Protein AF-A0A530JUU0-F1 (afdb_monomer_lite)

Foldseek 3Di:
DDDDDDDDDFPAQPVVVDPDDDDAFAADDPCLAVQCCPDPRNNDHDRGDDDDDDDDDDDDPCCCVVPVPVVVCSVPDDDDRSVSNND

pLDDT: mean 94.74, std 2.66, range [82.25, 98.56]

Secondary structure (DSSP, 8-state):
---------SS-HHHHHS------PPPP-GG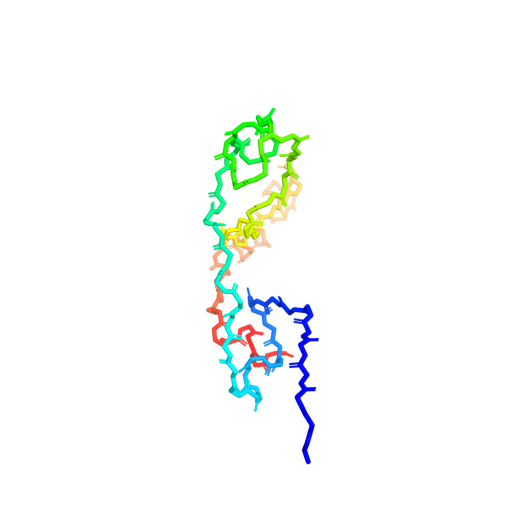GGT-TTSSS-TT-S--S-PPP--------TTHHHH-HHHHHHHHH----HHHHTT-

Radius of gyration: 19.04 Å; chains: 1; bounding box: 40×37×48 Å

Structure (mmCIF, N/CA/C/O backbone):
data_AF-A0A530JUU0-F1
#
_entry.id   AF-A0A530JUU0-F1
#
loop_
_atom_site.group_PDB
_atom_site.id
_atom_site.type_symbol
_atom_site.label_atom_id
_atom_site.label_alt_id
_atom_site.label_comp_id
_atom_site.label_asym_id
_atom_site.label_entity_id
_atom_site.label_seq_id
_atom_site.pdbx_PDB_ins_code
_atom_site.Cartn_x
_atom_site.Cartn_y
_atom_site.Cartn_z
_atom_site.occupancy
_atom_site.B_iso_or_equiv
_atom_site.auth_seq_id
_atom_site.auth_comp_id
_atom_site.auth_asym_id
_atom_site.auth_atom_id
_atom_site.pdbx_PDB_model_num
ATOM 1 N N . LYS A 1 1 ? -20.230 -23.220 11.992 1.00 82.25 1 LYS A N 1
ATOM 2 C CA . LYS A 1 1 ? -19.590 -21.925 11.642 1.00 82.25 1 LYS A CA 1
ATOM 3 C C . LYS A 1 1 ? -19.441 -21.123 12.928 1.00 82.25 1 LYS A C 1
ATOM 5 O O . LYS A 1 1 ? -20.317 -21.256 13.772 1.00 82.25 1 LYS A O 1
ATOM 10 N N . ALA A 1 2 ? -18.364 -20.357 13.078 1.00 93.12 2 ALA A N 1
ATOM 11 C CA . ALA A 1 2 ? -18.121 -19.471 14.217 1.00 93.12 2 ALA A CA 1
ATOM 12 C C . ALA A 1 2 ? -17.768 -18.070 13.690 1.00 93.12 2 ALA A C 1
ATOM 14 O O . ALA A 1 2 ? -17.277 -17.987 12.558 1.00 93.12 2 ALA A O 1
ATOM 15 N N . PRO A 1 3 ? -18.033 -16.994 14.450 1.00 95.19 3 PRO A N 1
ATOM 16 C CA . PRO A 1 3 ? -17.598 -15.659 14.063 1.00 95.19 3 PRO A CA 1
ATOM 17 C C . PRO A 1 3 ? -16.069 -15.597 14.046 1.00 95.19 3 PRO A C 1
ATOM 19 O O . PRO A 1 3 ? -15.410 -16.124 14.942 1.00 95.19 3 PRO A O 1
ATOM 22 N N . ILE A 1 4 ? -15.514 -14.960 13.016 1.00 94.88 4 ILE A N 1
ATOM 23 C CA . ILE A 1 4 ? -14.078 -14.708 12.890 1.00 94.88 4 ILE A CA 1
ATOM 24 C C . ILE A 1 4 ? -13.857 -13.265 12.449 1.00 94.88 4 ILE A C 1
ATOM 26 O O . ILE A 1 4 ? -14.660 -12.709 11.704 1.00 94.88 4 ILE A O 1
ATOM 30 N N . MET A 1 5 ? -12.742 -12.695 12.885 1.00 95.50 5 MET A N 1
ATOM 31 C CA . MET A 1 5 ? -12.216 -11.420 12.415 1.00 95.50 5 MET A CA 1
ATOM 32 C C . MET A 1 5 ? -10.750 -11.650 12.060 1.00 95.50 5 MET A C 1
ATOM 34 O O . MET A 1 5 ? -10.018 -12.262 12.838 1.00 95.50 5 MET A O 1
ATOM 38 N N . LEU A 1 6 ? -10.341 -11.219 10.869 1.00 94.75 6 LEU A N 1
ATOM 39 C CA . LEU A 1 6 ? -9.011 -11.477 10.326 1.00 94.75 6 LEU A CA 1
ATOM 40 C C . LEU A 1 6 ? -8.421 -10.199 9.745 1.00 94.75 6 LEU A C 1
ATOM 42 O O . LEU A 1 6 ? -9.132 -9.379 9.172 1.00 94.75 6 LEU A O 1
ATOM 46 N N . TRP A 1 7 ? -7.100 -10.080 9.841 1.00 94.88 7 TRP A N 1
ATOM 47 C CA . TRP A 1 7 ? -6.355 -9.101 9.066 1.00 94.88 7 TRP A CA 1
ATOM 48 C C . TRP A 1 7 ? -6.247 -9.576 7.614 1.00 94.88 7 TRP A C 1
ATOM 50 O O . TRP A 1 7 ? -5.646 -10.617 7.348 1.00 94.88 7 TRP A O 1
ATOM 60 N N . ILE A 1 8 ? -6.839 -8.830 6.685 1.00 94.44 8 ILE A N 1
ATOM 61 C CA . ILE A 1 8 ? -6.857 -9.121 5.244 1.00 94.44 8 ILE A CA 1
ATOM 62 C C . ILE A 1 8 ? -6.610 -7.811 4.480 1.00 94.44 8 ILE A C 1
ATOM 64 O O . ILE A 1 8 ? -6.70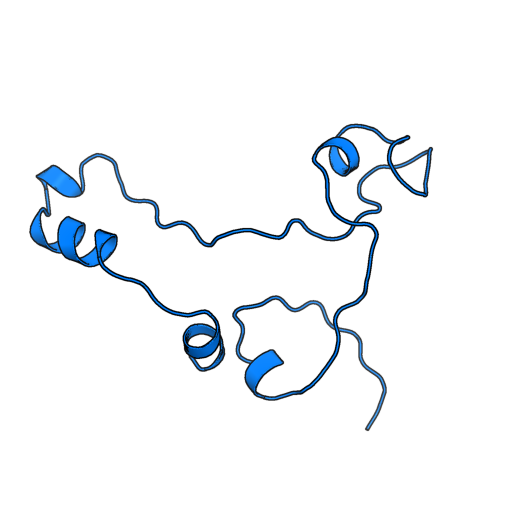8 -6.725 5.045 1.00 94.44 8 ILE A O 1
ATOM 68 N N . TYR A 1 9 ? -6.252 -7.913 3.203 1.00 93.56 9 TYR A N 1
ATOM 69 C CA . TYR A 1 9 ? -6.122 -6.799 2.268 1.00 93.56 9 TYR A CA 1
ATOM 70 C C . TYR A 1 9 ? -6.761 -7.168 0.922 1.00 93.56 9 TYR A C 1
ATOM 72 O O . TYR A 1 9 ? -7.071 -8.333 0.681 1.00 93.56 9 TYR A O 1
ATOM 80 N N . SER A 1 10 ? -6.974 -6.180 0.057 1.00 93.25 10 SER A N 1
ATOM 81 C CA . SER A 1 10 ? -7.356 -6.383 -1.343 1.00 93.25 10 SER A CA 1
ATOM 82 C C . SER A 1 10 ? -6.341 -5.648 -2.225 1.00 93.25 10 SER A C 1
ATOM 84 O O . SER A 1 10 ? -6.026 -4.497 -1.910 1.00 93.25 10 SER A O 1
ATOM 86 N N . PRO A 1 11 ? -5.798 -6.278 -3.284 1.00 95.00 11 PRO A N 1
ATOM 87 C CA . PRO A 1 11 ? -6.168 -7.593 -3.812 1.00 95.00 11 PRO A CA 1
ATOM 88 C C . PRO A 1 11 ? -5.588 -8.789 -3.027 1.00 95.00 11 PRO A C 1
ATOM 90 O O . PRO A 1 11 ? -4.423 -8.769 -2.637 1.00 95.00 11 PRO A O 1
ATOM 93 N N . HIS A 1 12 ? -6.390 -9.839 -2.813 1.00 95.00 12 HIS A N 1
ATOM 94 C CA . HIS A 1 12 ? -6.035 -11.104 -2.154 1.00 95.00 12 HIS A CA 1
ATOM 95 C C . HIS A 1 12 ? -7.054 -12.221 -2.491 1.00 95.00 12 HIS A C 1
ATOM 97 O O . HIS A 1 12 ? -8.233 -11.952 -2.716 1.00 95.00 12 HIS A O 1
ATOM 103 N N . TRP A 1 13 ? -6.648 -13.497 -2.432 1.00 95.25 13 TRP A N 1
ATOM 104 C CA . TRP A 1 13 ? -7.520 -14.642 -2.770 1.00 95.25 13 TRP A CA 1
ATOM 105 C C . TRP A 1 13 ? -8.739 -14.814 -1.846 1.00 95.25 13 TRP A C 1
ATOM 107 O O . TRP A 1 13 ? -9.791 -15.318 -2.248 1.00 95.25 13 TRP A O 1
ATOM 117 N N . ALA A 1 14 ? -8.607 -14.441 -0.570 1.00 94.94 14 ALA A N 1
ATOM 118 C CA . ALA A 1 14 ? -9.649 -14.691 0.428 1.00 94.94 14 ALA A CA 1
ATOM 119 C C . ALA A 1 14 ? -10.958 -13.917 0.149 1.00 94.94 14 ALA A C 1
ATOM 121 O O . ALA A 1 14 ? -12.003 -14.573 0.145 1.00 94.94 14 ALA A O 1
ATOM 122 N N . PRO A 1 15 ? -10.936 -12.601 -0.157 1.00 92.25 15 PRO A N 1
ATOM 123 C CA . PRO A 1 15 ? -12.111 -11.862 -0.634 1.00 92.25 15 PRO A CA 1
ATOM 124 C C . PRO A 1 15 ? -12.789 -12.444 -1.886 1.00 92.25 15 PRO A C 1
ATOM 126 O O . PRO A 1 15 ? -14.010 -12.369 -2.002 1.00 92.25 15 PRO A O 1
ATOM 129 N N . ALA A 1 16 ? -12.038 -13.072 -2.802 1.00 93.06 16 ALA A N 1
ATOM 130 C CA . ALA A 1 16 ? -12.621 -13.718 -3.984 1.00 93.06 16 ALA A CA 1
ATOM 131 C C . ALA A 1 16 ? -13.427 -14.979 -3.632 1.00 93.06 16 ALA A C 1
ATOM 133 O O . ALA A 1 16 ? -14.429 -15.296 -4.275 1.00 93.06 16 ALA A O 1
ATOM 134 N N . LYS A 1 17 ? -12.986 -15.717 -2.606 1.00 94.56 17 LYS A N 1
ATOM 135 C CA . LYS A 1 17 ? -13.604 -16.981 -2.187 1.00 94.56 17 LYS A CA 1
ATOM 136 C C . LYS A 1 17 ? -14.721 -16.793 -1.164 1.00 94.56 17 LYS A C 1
ATOM 138 O O . LYS A 1 17 ? -15.705 -17.536 -1.183 1.00 94.56 17 LYS A O 1
ATOM 143 N N . TYR A 1 18 ? -14.554 -15.851 -0.243 1.00 92.69 18 TYR A N 1
ATOM 144 C CA . TYR A 1 18 ? -15.446 -15.658 0.891 1.00 92.69 18 TYR A CA 1
ATOM 145 C C . TYR A 1 18 ? -16.003 -14.239 0.887 1.00 92.69 18 TYR A C 1
ATOM 147 O O . TYR A 1 18 ? -15.259 -13.270 0.997 1.00 92.69 18 TYR A O 1
ATOM 155 N N . LYS A 1 19 ? -17.332 -14.129 0.819 1.00 91.50 19 LYS A N 1
ATOM 156 C CA . LYS A 1 19 ? -18.026 -12.851 0.998 1.00 91.50 19 LYS A CA 1
ATOM 157 C C . LYS A 1 19 ? -17.961 -12.441 2.469 1.00 91.50 19 LYS A C 1
ATOM 159 O O . LYS A 1 19 ? -18.318 -13.237 3.339 1.00 91.50 19 LYS A O 1
ATOM 164 N N . GLY A 1 20 ? -17.527 -11.213 2.718 1.00 92.81 20 GLY A N 1
ATOM 165 C CA . GLY A 1 20 ? -17.431 -10.600 4.037 1.00 92.81 20 GLY A CA 1
ATOM 166 C C . GLY A 1 20 ? -17.518 -9.082 3.924 1.00 92.81 20 GLY A C 1
ATOM 167 O O . GLY A 1 20 ? -17.814 -8.558 2.851 1.00 92.81 20 GLY A O 1
ATOM 168 N N . GLU A 1 21 ? -17.250 -8.401 5.029 1.00 95.06 21 GLU A N 1
ATOM 169 C CA . GLU A 1 21 ? -17.318 -6.945 5.145 1.00 95.06 21 GLU A CA 1
ATOM 170 C C . GLU A 1 21 ? -16.045 -6.432 5.826 1.00 95.06 21 GLU A C 1
ATOM 172 O O . GLU A 1 21 ? -15.392 -7.168 6.576 1.00 95.06 21 GLU A O 1
ATOM 177 N N . TRP A 1 22 ? -15.679 -5.184 5.539 1.00 94.38 22 TRP A N 1
ATOM 178 C CA . TRP A 1 22 ? -14.547 -4.518 6.176 1.00 94.38 22 TRP A CA 1
ATOM 179 C C . TRP A 1 22 ? -14.981 -3.882 7.496 1.00 94.38 22 TRP A C 1
ATOM 181 O O . TRP A 1 22 ? -16.135 -3.503 7.674 1.00 94.38 22 TRP A O 1
ATOM 191 N N . VAL A 1 23 ? -14.048 -3.780 8.442 1.00 95.81 23 VAL A N 1
ATOM 192 C CA . VAL A 1 23 ? -14.288 -3.012 9.665 1.00 95.81 23 VAL A CA 1
ATOM 193 C C . VAL A 1 23 ? -14.122 -1.531 9.336 1.00 95.81 23 VAL A C 1
ATOM 195 O O . VAL A 1 23 ? -13.034 -1.105 8.951 1.00 95.81 23 VAL A O 1
ATOM 198 N N . GLU A 1 24 ? -15.190 -0.760 9.517 1.00 94.38 24 GLU A N 1
ATOM 199 C CA . GLU A 1 24 ? -15.226 0.682 9.262 1.00 94.38 24 GLU A CA 1
ATOM 200 C C . GLU A 1 24 ? -14.610 1.461 10.437 1.00 94.38 24 GLU A C 1
ATOM 202 O O . GLU A 1 24 ? -15.283 1.819 11.406 1.00 94.38 24 GLU A O 1
ATOM 207 N N . PHE A 1 25 ? -13.298 1.687 10.374 1.00 95.00 25 PHE A N 1
ATOM 208 C CA . PHE A 1 25 ? -12.575 2.595 11.274 1.00 95.00 25 PHE A CA 1
ATOM 209 C C . PHE A 1 25 ? -12.674 4.054 10.786 1.00 95.00 25 PHE A C 1
ATOM 211 O O . PHE A 1 25 ? -13.029 4.278 9.629 1.00 95.00 25 PHE A O 1
ATOM 218 N N . PRO A 1 26 ? -12.310 5.060 11.610 1.00 95.38 26 PRO A N 1
ATOM 219 C CA . PRO A 1 26 ? -12.149 6.433 11.128 1.00 95.38 26 PRO A CA 1
ATOM 220 C C . PRO A 1 26 ? -11.225 6.492 9.906 1.00 95.38 26 PRO A C 1
ATOM 222 O O . PRO A 1 26 ? -10.192 5.824 9.888 1.00 95.38 26 PRO A O 1
ATOM 225 N N . GLU A 1 27 ? -11.583 7.265 8.882 1.00 94.44 27 GLU A N 1
ATOM 226 C CA . GLU A 1 27 ? -10.813 7.313 7.636 1.00 94.44 27 GLU A CA 1
ATOM 227 C C . GLU A 1 27 ? -9.381 7.813 7.874 1.00 94.44 27 GLU A C 1
ATOM 229 O O . GLU A 1 27 ? -9.135 8.698 8.691 1.00 94.44 27 GLU A O 1
ATOM 234 N N . TYR A 1 28 ? -8.417 7.226 7.167 1.00 95.00 28 TYR A N 1
ATOM 235 C CA . TYR A 1 28 ? -7.022 7.629 7.282 1.00 95.00 28 TYR A CA 1
ATOM 236 C C . TYR A 1 28 ? -6.794 9.059 6.771 1.00 95.00 28 TYR A C 1
ATOM 238 O O . TYR A 1 28 ? -7.153 9.389 5.641 1.00 95.00 28 TYR A O 1
ATOM 246 N N . THR A 1 29 ? -6.041 9.847 7.541 1.00 94.94 29 THR A N 1
ATOM 247 C CA . THR A 1 29 ? -5.318 11.028 7.050 1.00 94.94 29 THR A CA 1
ATOM 248 C C . THR A 1 29 ? -3.877 11.042 7.592 1.00 94.94 29 THR A C 1
ATOM 250 O O . THR A 1 29 ? -3.579 10.341 8.568 1.00 94.94 29 THR A O 1
ATOM 253 N N . PRO A 1 30 ? -2.942 11.819 7.005 1.00 95.94 30 PRO A N 1
ATOM 254 C CA . PRO A 1 30 ? -1.569 11.924 7.515 1.00 95.94 30 PRO A CA 1
ATOM 255 C C . PRO A 1 30 ? -1.473 12.377 8.985 1.00 95.94 30 PRO A C 1
ATOM 257 O O . PRO A 1 30 ? -0.552 11.983 9.710 1.00 95.94 30 PRO A O 1
ATOM 260 N N . GLU A 1 31 ? -2.430 13.181 9.447 1.00 96.62 31 GLU A N 1
ATOM 261 C CA . GLU A 1 31 ? -2.506 13.703 10.812 1.00 96.62 31 GLU A CA 1
ATOM 262 C C . GLU A 1 31 ? -2.745 12.592 11.836 1.00 96.62 31 GLU A C 1
ATOM 264 O O . GLU A 1 31 ? -2.133 12.634 12.898 1.00 96.62 31 GLU A O 1
ATOM 269 N N . CYS A 1 32 ? -3.483 11.528 11.495 1.00 96.56 32 CYS A N 1
ATOM 270 C CA . CYS A 1 32 ? -3.674 10.362 12.372 1.00 96.56 32 CYS A CA 1
ATOM 271 C C . CYS A 1 32 ? -2.346 9.769 12.887 1.00 96.56 32 CYS A C 1
ATOM 273 O O . CYS A 1 32 ? -2.277 9.156 13.955 1.00 96.56 32 CYS A O 1
ATOM 275 N N . TYR A 1 33 ? -1.263 9.914 12.113 1.00 96.12 33 TYR A N 1
ATOM 276 C CA . TYR A 1 33 ? 0.051 9.353 12.442 1.00 96.12 33 TYR A CA 1
ATOM 277 C C . TYR A 1 33 ? 0.981 10.400 13.076 1.00 96.12 33 TYR A C 1
ATOM 279 O O . TYR A 1 33 ? 2.053 10.063 13.587 1.00 96.12 33 TYR A O 1
ATOM 287 N N . THR A 1 34 ? 0.602 11.680 13.068 1.00 97.00 34 THR A N 1
ATOM 288 C CA . THR A 1 34 ? 1.478 12.78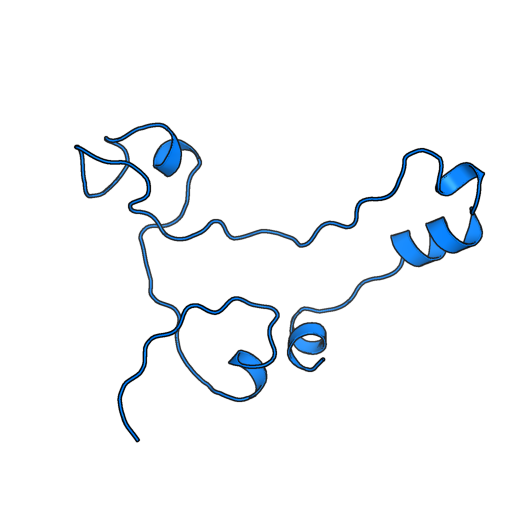9 13.471 1.00 97.00 34 THR A CA 1
ATOM 289 C C . THR A 1 34 ? 0.909 13.656 14.597 1.00 97.00 34 THR A C 1
ATOM 291 O O . THR A 1 34 ? 1.708 14.143 15.401 1.00 97.00 34 THR A O 1
ATOM 294 N N . ASP A 1 35 ? -0.410 13.711 14.774 1.00 96.62 35 ASP A N 1
ATOM 295 C CA . ASP A 1 35 ? -1.130 14.479 15.794 1.00 96.62 35 ASP A CA 1
ATOM 296 C C . ASP A 1 35 ? -1.994 13.561 16.692 1.00 96.62 35 ASP A C 1
ATOM 298 O O . ASP A 1 35 ? -2.987 13.010 16.222 1.00 96.62 35 ASP A O 1
ATOM 302 N N . PRO A 1 36 ? -1.660 13.397 17.990 1.00 94.44 36 PRO A N 1
ATOM 303 C CA . PRO A 1 36 ? -2.476 12.622 18.929 1.00 94.44 36 PRO A CA 1
ATOM 304 C C . PRO A 1 36 ? -3.897 13.164 19.135 1.00 94.44 36 PRO A C 1
ATOM 306 O O . PRO A 1 36 ? -4.750 12.449 19.632 1.00 94.44 36 PRO A O 1
ATOM 309 N N . LYS A 1 37 ? -4.169 14.431 18.798 1.00 95.62 37 LYS A N 1
ATOM 310 C CA . LYS A 1 37 ? -5.490 15.047 19.004 1.00 95.62 37 LYS A CA 1
ATOM 311 C C . LYS A 1 37 ? -6.422 14.914 17.807 1.00 95.62 37 LYS A C 1
ATOM 313 O O . LYS A 1 37 ? -7.558 15.372 17.883 1.00 95.62 37 LYS A O 1
ATOM 318 N N . TRP A 1 38 ? -5.937 14.343 16.708 1.00 94.56 38 TRP A N 1
ATOM 319 C CA . TRP A 1 38 ? -6.701 14.226 15.473 1.00 94.56 38 TRP A CA 1
ATOM 320 C C . TRP A 1 38 ? -7.892 13.268 15.615 1.00 94.56 38 TRP A C 1
ATOM 322 O O . TRP A 1 38 ? -8.966 13.533 15.076 1.00 94.56 38 TRP A O 1
ATOM 332 N N . GLY A 1 39 ? -7.696 12.159 16.327 1.00 91.31 39 GLY A N 1
ATOM 333 C CA . GLY A 1 39 ? -8.653 11.065 16.376 1.00 91.31 39 GLY A CA 1
ATOM 334 C C . GLY A 1 39 ? -9.597 11.086 17.577 1.00 91.31 39 GLY A C 1
ATOM 335 O O . GLY A 1 39 ? -9.724 12.055 18.325 1.00 91.31 39 GLY A O 1
ATOM 336 N N . THR A 1 40 ? -10.278 9.961 17.759 1.00 92.88 40 THR A N 1
ATOM 337 C CA . THR A 1 40 ? -11.161 9.682 18.899 1.00 92.88 40 THR A CA 1
ATOM 338 C C . THR A 1 40 ? -10.422 9.586 20.231 1.00 92.88 40 THR A C 1
ATOM 340 O O . THR A 1 40 ? -11.015 9.862 21.275 1.00 92.88 40 THR A O 1
ATOM 343 N N . ASN A 1 41 ? -9.149 9.189 20.212 1.00 94.56 41 ASN A N 1
ATOM 344 C CA . ASN A 1 41 ? -8.299 9.132 21.389 1.00 94.56 41 ASN A CA 1
ATOM 345 C C . ASN A 1 41 ? -7.350 10.341 21.400 1.00 94.56 41 ASN A C 1
ATOM 347 O O . ASN A 1 41 ? -6.318 10.279 20.743 1.00 94.56 41 ASN A O 1
ATOM 351 N N . PRO A 1 42 ? -7.636 11.401 22.180 1.00 93.50 42 PRO A N 1
ATOM 352 C CA . PRO A 1 42 ? -6.838 12.630 22.170 1.00 93.50 42 PRO A CA 1
ATOM 353 C C . PRO A 1 42 ? -5.435 12.473 22.781 1.00 93.50 42 PRO A C 1
ATOM 355 O O . PRO A 1 42 ? -4.622 13.400 22.712 1.00 93.50 42 PRO A O 1
ATOM 358 N N . ASP A 1 43 ? -5.162 11.323 23.405 1.00 96.31 43 ASP A N 1
ATOM 359 C CA . ASP A 1 43 ? -3.910 11.020 24.094 1.00 96.31 43 ASP A CA 1
ATOM 360 C C . ASP A 1 43 ? -2.995 10.094 23.269 1.00 96.31 43 ASP A C 1
ATOM 362 O O . ASP A 1 43 ? -1.869 9.805 23.686 1.00 96.31 43 ASP A O 1
ATOM 366 N N . ALA A 1 44 ? -3.442 9.613 22.100 1.00 94.88 44 ALA A N 1
ATOM 367 C CA . ALA A 1 44 ? -2.701 8.649 21.290 1.00 94.88 44 ALA A CA 1
ATOM 368 C C . ALA A 1 44 ? -2.867 8.868 19.779 1.00 94.88 44 ALA A C 1
ATOM 370 O O . ALA A 1 44 ? -3.771 9.535 19.310 1.00 94.88 44 ALA A O 1
ATOM 371 N N . LYS A 1 45 ? -1.957 8.272 19.006 1.00 96.31 45 LYS A N 1
ATOM 372 C CA . LYS A 1 45 ? -1.985 8.255 17.535 1.00 96.31 45 LYS A CA 1
ATOM 373 C C . LYS A 1 45 ? -2.458 6.891 17.031 1.00 96.31 45 LYS A C 1
ATOM 375 O O . LYS A 1 45 ? -2.474 5.929 17.802 1.00 96.31 45 LYS A O 1
ATOM 380 N N . TYR A 1 46 ? -2.681 6.781 15.720 1.00 95.75 46 TYR A N 1
ATOM 381 C CA . TYR A 1 46 ? -2.993 5.525 15.018 1.00 95.75 46 TYR A CA 1
ATOM 382 C C . TYR A 1 46 ? -4.377 4.939 15.327 1.00 95.75 46 TYR A C 1
ATOM 384 O O . TYR A 1 46 ? -4.570 3.728 15.223 1.00 95.75 46 TYR A O 1
ATOM 392 N N . ASP A 1 47 ? -5.341 5.783 15.674 1.00 95.94 47 ASP A N 1
ATOM 393 C CA . ASP A 1 47 ? -6.733 5.410 15.932 1.00 95.94 47 ASP A CA 1
ATOM 394 C C . ASP A 1 47 ? -7.647 5.618 14.705 1.00 95.94 47 ASP A C 1
ATOM 396 O O . ASP A 1 47 ? -8.853 5.819 14.824 1.00 95.94 47 ASP A O 1
ATOM 400 N N . CYS A 1 48 ? -7.060 5.509 13.511 1.00 95.81 48 CYS A N 1
ATOM 401 C CA . CYS A 1 48 ? -7.738 5.456 12.219 1.00 95.81 48 CYS A CA 1
ATOM 402 C C . CYS A 1 48 ? -7.570 4.092 11.539 1.00 95.81 48 CYS A C 1
ATOM 404 O O . CYS A 1 48 ? -6.725 3.266 11.905 1.00 95.81 48 CYS A O 1
ATOM 406 N N . GLY A 1 49 ? -8.348 3.886 10.481 1.00 95.19 49 GLY A N 1
ATOM 407 C CA . GLY A 1 49 ? -8.156 2.828 9.508 1.00 95.19 49 GLY A CA 1
ATOM 408 C C . GLY A 1 49 ? -6.811 2.935 8.789 1.00 95.19 49 GLY A C 1
ATOM 409 O O . GLY A 1 49 ? -6.018 3.865 8.964 1.00 95.19 49 GLY A O 1
ATOM 410 N N . LYS A 1 50 ? -6.518 1.932 7.965 1.00 93.75 50 LYS A N 1
ATOM 411 C CA . LYS A 1 50 ? -5.316 1.962 7.131 1.00 93.75 50 LYS A CA 1
ATOM 412 C C . LYS A 1 50 ? -5.518 2.872 5.919 1.00 93.75 50 LYS A C 1
ATOM 414 O O . LYS A 1 50 ? -6.639 2.991 5.440 1.00 93.75 50 LYS A O 1
ATOM 419 N N . PRO A 1 51 ? -4.441 3.490 5.403 1.00 92.50 51 PRO A N 1
ATOM 420 C CA . PRO A 1 51 ? -4.507 4.213 4.141 1.00 92.50 51 PRO A CA 1
ATOM 421 C C . PRO A 1 51 ? -4.936 3.279 3.012 1.00 92.50 51 PRO A C 1
ATOM 423 O O . PRO A 1 51 ? -4.473 2.139 2.924 1.00 92.50 51 PRO A O 1
ATOM 426 N N . HIS A 1 52 ? -5.788 3.790 2.131 1.00 89.75 52 HIS A N 1
ATOM 427 C CA . HIS A 1 52 ? -6.104 3.157 0.857 1.00 89.75 52 HIS A CA 1
ATOM 428 C C . HIS A 1 52 ? -5.210 3.783 -0.214 1.00 89.75 52 HIS A C 1
ATOM 430 O O . HIS A 1 52 ? -4.870 4.965 -0.136 1.00 89.75 52 HIS A O 1
ATOM 436 N N . GLY A 1 53 ? -4.788 3.004 -1.204 1.00 87.69 53 GLY A N 1
ATOM 437 C CA . GLY A 1 53 ? -3.880 3.525 -2.216 1.00 87.69 53 GLY A CA 1
ATOM 438 C C . GLY A 1 53 ? -3.684 2.606 -3.405 1.00 87.69 53 GLY A C 1
ATOM 439 O O . GLY A 1 53 ? -4.170 1.477 -3.443 1.00 87.69 53 GLY A O 1
ATOM 440 N N . GLU A 1 54 ? -2.948 3.129 -4.378 1.00 88.00 54 GLU A N 1
ATOM 441 C CA . GLU A 1 54 ? -2.576 2.411 -5.590 1.00 88.00 54 GLU A CA 1
ATOM 442 C C . GLU A 1 54 ? -1.355 1.510 -5.366 1.00 88.00 54 GLU A C 1
ATOM 444 O O . GLU A 1 54 ? -0.473 1.795 -4.548 1.00 88.00 54 GLU A O 1
ATOM 449 N N . ILE A 1 55 ? -1.273 0.430 -6.145 1.00 90.38 55 ILE A N 1
ATOM 450 C CA . ILE A 1 55 ? -0.089 -0.428 -6.207 1.00 90.38 55 ILE A CA 1
ATOM 451 C C . ILE A 1 55 ? 0.835 0.099 -7.305 1.00 90.38 55 ILE A C 1
ATOM 453 O O . ILE A 1 55 ? 0.546 -0.005 -8.498 1.00 90.38 55 ILE A O 1
ATOM 457 N N . TRP A 1 56 ? 1.981 0.640 -6.899 1.00 92.50 56 TRP A N 1
ATOM 458 C CA . TRP A 1 56 ? 2.953 1.242 -7.809 1.00 92.50 56 TRP A CA 1
ATOM 459 C C . TRP A 1 56 ? 4.014 0.246 -8.282 1.00 92.50 56 TRP A C 1
ATOM 461 O O . TRP A 1 56 ? 4.513 -0.583 -7.521 1.00 92.50 56 TRP A O 1
ATOM 471 N N . LYS A 1 57 ? 4.431 0.384 -9.546 1.00 94.38 57 LYS A N 1
ATOM 472 C CA . LYS A 1 57 ? 5.587 -0.329 -10.107 1.00 94.38 57 LYS A CA 1
ATOM 473 C C . LYS A 1 57 ? 6.812 0.576 -10.064 1.00 94.38 57 LYS A C 1
ATOM 475 O O . LYS A 1 57 ? 6.830 1.620 -10.715 1.00 94.38 57 LYS A O 1
ATOM 480 N N . TYR A 1 58 ? 7.855 0.133 -9.375 1.00 95.12 58 TYR A N 1
ATOM 481 C CA . TYR A 1 58 ? 9.156 0.796 -9.368 1.00 95.12 58 TYR A CA 1
ATOM 482 C C . TYR A 1 58 ? 10.186 -0.030 -10.134 1.00 95.12 58 TYR A C 1
ATOM 484 O O . TYR A 1 58 ? 10.143 -1.259 -10.145 1.00 95.12 58 TYR A O 1
ATOM 492 N N . ALA A 1 59 ? 11.120 0.661 -10.780 1.00 96.00 59 ALA A N 1
ATOM 493 C CA . ALA A 1 59 ? 12.217 0.055 -11.515 1.00 96.00 59 ALA A CA 1
ATOM 494 C C . ALA A 1 59 ? 13.530 0.760 -11.175 1.00 96.00 59 ALA A C 1
ATOM 496 O O . ALA A 1 59 ? 13.549 1.956 -10.884 1.00 96.00 59 ALA A O 1
ATOM 497 N N . TRP A 1 60 ? 14.636 0.020 -11.257 1.00 97.44 60 TRP A N 1
ATOM 498 C CA . TRP A 1 60 ? 15.970 0.610 -11.200 1.00 97.44 60 TRP A CA 1
ATOM 499 C C . TRP A 1 60 ? 16.137 1.664 -12.304 1.00 97.44 60 TRP A C 1
ATOM 501 O O . TRP A 1 60 ? 15.730 1.440 -13.445 1.00 97.44 60 TRP A O 1
ATOM 511 N N . GLY A 1 61 ? 16.775 2.791 -11.970 1.00 97.44 61 GLY A N 1
ATOM 512 C CA . GLY A 1 61 ? 16.891 3.952 -12.859 1.00 97.44 61 GLY A CA 1
ATOM 513 C C . GLY A 1 61 ? 17.500 3.654 -14.233 1.00 97.44 61 GLY A C 1
ATOM 514 O O . GLY A 1 61 ? 17.094 4.281 -15.199 1.00 97.44 61 GLY A O 1
ATOM 515 N N . GLY A 1 62 ? 18.398 2.666 -14.338 1.00 98.12 62 GLY A N 1
ATOM 516 C CA . GLY A 1 62 ? 19.027 2.261 -15.604 1.00 98.12 62 GLY A CA 1
ATOM 517 C C . GLY A 1 62 ? 18.266 1.200 -16.413 1.00 98.12 62 GLY A C 1
ATOM 518 O O . GLY A 1 62 ? 18.785 0.690 -17.409 1.00 98.12 62 GLY A O 1
ATOM 519 N N . MET A 1 63 ? 17.067 0.784 -15.979 1.00 98.31 63 MET A N 1
ATOM 520 C CA . MET A 1 63 ? 16.318 -0.298 -16.636 1.00 98.31 63 MET A CA 1
ATOM 521 C C . MET A 1 63 ? 15.947 0.061 -18.077 1.00 98.31 63 MET A C 1
ATOM 523 O O . MET A 1 63 ? 15.963 -0.807 -18.949 1.00 98.31 63 MET A O 1
ATOM 527 N N . LYS A 1 64 ? 15.620 1.331 -18.331 1.00 97.81 64 LYS A N 1
ATOM 528 C CA . LYS A 1 64 ? 15.199 1.812 -19.649 1.00 97.81 64 LYS A CA 1
ATOM 529 C C . LYS A 1 64 ? 16.333 1.726 -20.669 1.00 97.81 64 LYS A C 1
ATOM 531 O O . LYS A 1 64 ? 16.090 1.343 -21.810 1.00 97.81 64 LYS A O 1
ATOM 536 N N . GLU A 1 65 ? 17.548 2.058 -20.254 1.00 98.38 65 GLU A N 1
ATOM 537 C CA . GLU A 1 65 ? 18.744 2.077 -21.092 1.00 98.38 65 GLU A CA 1
ATOM 538 C C . GLU A 1 65 ? 19.273 0.659 -21.303 1.00 98.38 65 GLU A C 1
ATOM 540 O O . GLU A 1 65 ? 19.587 0.273 -22.426 1.00 98.38 65 GLU A O 1
ATOM 545 N N . LYS A 1 66 ? 19.334 -0.140 -20.231 1.00 98.56 66 LYS A N 1
ATOM 546 C CA . LYS A 1 66 ? 19.905 -1.490 -20.281 1.00 98.56 66 LYS A CA 1
ATOM 547 C C . LYS A 1 66 ? 18.958 -2.518 -20.902 1.00 98.56 66 LYS A C 1
ATOM 549 O O . LYS A 1 66 ? 19.409 -3.409 -21.617 1.00 98.56 66 LYS A O 1
ATOM 554 N N . TRP A 1 67 ? 17.655 -2.401 -20.641 1.00 98.44 67 TRP A N 1
ATOM 555 C CA . TRP A 1 67 ? 16.631 -3.343 -21.104 1.00 98.44 67 TRP A CA 1
ATOM 556 C C . TRP A 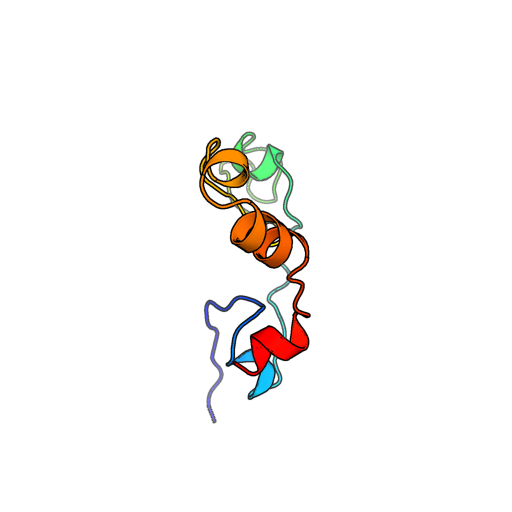1 67 ? 15.400 -2.610 -21.660 1.00 98.44 67 TRP A C 1
ATOM 558 O O . TRP A 1 67 ? 14.306 -2.688 -21.089 1.00 98.44 67 TRP A O 1
ATOM 568 N N . PRO A 1 68 ? 15.531 -1.928 -22.811 1.00 98.00 68 PRO A N 1
ATOM 569 C CA . PRO A 1 68 ? 14.476 -1.066 -23.345 1.00 98.00 68 PRO A CA 1
ATOM 570 C C . PRO A 1 68 ? 13.175 -1.812 -23.665 1.00 98.00 68 PRO A C 1
ATOM 572 O O . PRO A 1 68 ? 12.089 -1.256 -23.496 1.00 98.00 68 PRO A O 1
ATOM 575 N N . VAL A 1 69 ? 13.254 -3.074 -24.102 1.00 98.38 69 VAL A N 1
ATOM 576 C CA . VAL A 1 69 ? 12.064 -3.899 -24.373 1.00 98.38 69 VAL A CA 1
ATOM 577 C C . VAL A 1 69 ? 11.357 -4.274 -23.072 1.00 98.38 69 VAL A C 1
ATOM 579 O O . VAL A 1 69 ? 10.156 -4.046 -22.950 1.00 98.38 69 VAL A O 1
ATOM 582 N N . ALA A 1 70 ? 12.094 -4.765 -22.072 1.00 98.12 70 ALA A N 1
ATOM 583 C CA . ALA A 1 70 ? 11.522 -5.108 -20.770 1.00 98.12 70 ALA A CA 1
ATOM 584 C C . ALA A 1 70 ? 10.903 -3.883 -20.085 1.00 98.12 70 ALA A C 1
ATOM 586 O O . ALA A 1 70 ? 9.818 -3.982 -19.521 1.00 98.12 70 ALA A O 1
ATOM 587 N N . TYR A 1 71 ? 11.542 -2.713 -20.190 1.00 98.19 71 TYR A N 1
ATOM 588 C CA . TYR A 1 71 ? 10.992 -1.458 -19.679 1.00 98.19 71 TYR A CA 1
ATOM 589 C C . TYR A 1 71 ? 9.643 -1.117 -20.328 1.00 98.19 71 TYR A C 1
ATOM 591 O O . TYR A 1 71 ? 8.697 -0.767 -19.624 1.00 98.19 71 TYR A O 1
ATOM 599 N N . LYS A 1 72 ? 9.522 -1.254 -21.659 1.00 97.94 72 LYS A N 1
ATOM 600 C CA . LYS A 1 72 ? 8.251 -1.027 -22.369 1.00 97.94 72 LYS A CA 1
ATOM 601 C C . LYS A 1 72 ? 7.160 -1.985 -21.893 1.00 97.94 72 LYS A C 1
ATOM 603 O O . LYS A 1 72 ? 6.057 -1.529 -21.608 1.00 97.94 72 LYS A O 1
ATOM 608 N N . VAL A 1 73 ? 7.479 -3.274 -21.760 1.00 98.06 73 VAL A N 1
ATOM 609 C CA . VAL A 1 73 ? 6.535 -4.291 -21.268 1.00 98.06 73 VAL A CA 1
ATOM 610 C C . VAL A 1 73 ? 6.108 -3.983 -19.834 1.00 98.06 73 VAL A C 1
ATOM 612 O O . VAL A 1 73 ? 4.917 -3.868 -19.567 1.00 98.06 73 VAL A O 1
ATOM 615 N N . ALA A 1 74 ? 7.059 -3.766 -18.923 1.00 96.81 74 ALA A N 1
ATOM 616 C CA . ALA A 1 74 ? 6.774 -3.467 -17.522 1.00 96.81 74 ALA A CA 1
ATOM 617 C C . ALA A 1 74 ? 5.949 -2.183 -17.361 1.00 96.81 74 ALA A C 1
ATOM 619 O O . ALA A 1 74 ? 5.049 -2.128 -16.524 1.00 96.81 74 ALA A O 1
ATOM 620 N N . LYS A 1 75 ? 6.210 -1.156 -18.178 1.00 96.06 75 LYS A N 1
ATOM 621 C CA . LYS A 1 75 ? 5.435 0.089 -18.167 1.00 96.06 75 LYS A CA 1
ATOM 622 C C . LYS A 1 75 ? 4.003 -0.125 -18.663 1.00 96.06 75 LYS A C 1
ATOM 624 O O . LYS A 1 75 ? 3.087 0.370 -18.015 1.00 96.06 75 LYS A O 1
ATOM 629 N N . ALA A 1 76 ? 3.822 -0.883 -19.745 1.00 97.31 76 ALA A N 1
ATOM 630 C CA . ALA A 1 76 ? 2.515 -1.166 -20.343 1.00 97.31 76 ALA A CA 1
ATOM 631 C C . ALA A 1 76 ? 1.675 -2.1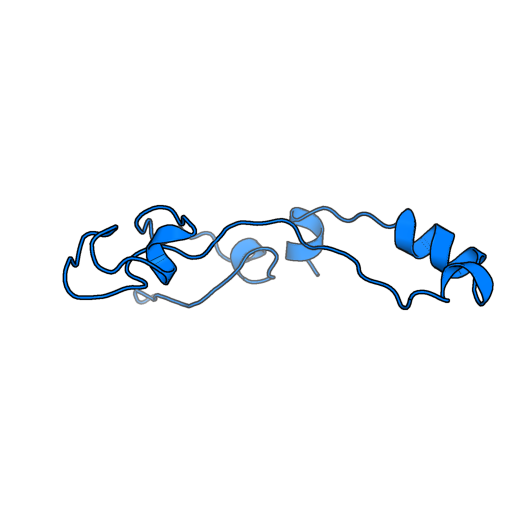85 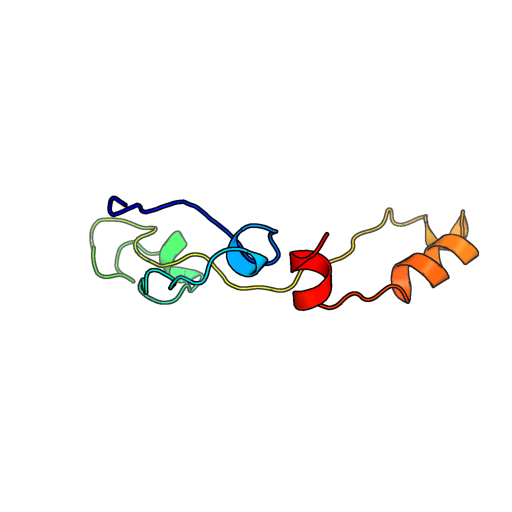-19.555 1.00 97.31 76 ALA A C 1
ATOM 633 O O . ALA A 1 76 ? 0.453 -2.179 -19.669 1.00 97.31 76 ALA A O 1
ATOM 634 N N . TYR A 1 77 ? 2.310 -3.051 -18.762 1.00 95.75 77 TYR A N 1
ATOM 635 C CA . TYR A 1 77 ? 1.615 -4.063 -17.975 1.00 95.75 77 TYR A CA 1
ATOM 636 C C . TYR A 1 77 ? 0.631 -3.419 -16.997 1.00 95.75 77 TYR A C 1
ATOM 638 O O . TYR A 1 77 ? 1.026 -2.657 -16.118 1.00 95.75 77 TYR A O 1
ATOM 646 N N . THR A 1 78 ? -0.645 -3.741 -17.126 1.00 95.38 78 THR A N 1
ATOM 647 C CA . THR A 1 78 ? -1.691 -3.358 -16.177 1.00 95.38 78 THR A CA 1
ATOM 648 C C . THR A 1 78 ? -2.486 -4.609 -15.857 1.00 95.38 78 THR A C 1
ATOM 650 O O . THR A 1 78 ? -2.583 -5.511 -16.690 1.00 95.38 78 THR A O 1
ATOM 653 N N . ILE A 1 79 ? -2.991 -4.690 -14.634 1.00 94.31 79 ILE A N 1
ATOM 654 C CA . ILE A 1 79 ? -3.825 -5.796 -14.189 1.00 94.31 79 ILE A CA 1
ATOM 655 C C . ILE A 1 79 ? -4.872 -5.247 -13.229 1.00 94.31 79 ILE A C 1
ATOM 657 O O . ILE A 1 79 ? -4.569 -4.378 -12.411 1.00 94.31 79 ILE A O 1
ATOM 661 N N . ASP A 1 80 ? -6.097 -5.728 -13.388 1.00 93.62 80 ASP A N 1
ATOM 662 C CA . ASP A 1 80 ? -7.234 -5.321 -12.578 1.00 93.62 80 ASP A CA 1
ATOM 663 C C . ASP A 1 80 ? -7.217 -6.003 -11.201 1.00 93.62 80 ASP A C 1
ATOM 665 O O . ASP A 1 80 ? -6.708 -7.119 -11.046 1.00 93.62 80 ASP A O 1
ATOM 669 N N . THR A 1 81 ? -7.784 -5.336 -10.197 1.00 92.31 81 THR A N 1
ATOM 670 C CA . THR A 1 81 ? -7.886 -5.852 -8.828 1.00 92.31 81 THR A CA 1
ATOM 671 C C . THR A 1 81 ? -8.657 -7.169 -8.767 1.00 92.31 81 THR A C 1
ATOM 673 O O . THR A 1 81 ? -8.242 -8.063 -8.030 1.00 92.31 81 THR A O 1
ATOM 676 N N . ASP A 1 82 ? -9.723 -7.340 -9.552 1.00 92.88 82 ASP A N 1
ATOM 677 C CA . ASP A 1 82 ? -10.510 -8.576 -9.565 1.00 92.88 82 ASP A CA 1
ATOM 678 C C . ASP A 1 82 ? -9.738 -9.744 -10.168 1.00 92.88 82 ASP A C 1
ATOM 680 O O . ASP A 1 82 ? -9.933 -10.882 -9.741 1.00 92.88 82 ASP A O 1
ATOM 684 N N . GLU A 1 83 ? -8.836 -9.487 -11.115 1.00 94.88 83 GLU A N 1
ATOM 685 C CA . GLU A 1 83 ? -7.950 -10.536 -11.617 1.00 94.88 83 GLU A CA 1
ATOM 686 C C . GLU A 1 83 ? -6.831 -10.856 -10.631 1.00 94.88 83 GLU A C 1
ATOM 688 O O . GLU A 1 83 ? -6.587 -12.031 -10.365 1.00 94.88 83 GLU A O 1
ATOM 693 N N . LEU A 1 84 ? -6.224 -9.853 -9.989 1.00 94.19 84 LEU A N 1
ATOM 694 C CA . LEU A 1 84 ? -5.264 -10.097 -8.905 1.00 94.19 84 LEU A CA 1
ATOM 695 C C . LEU A 1 84 ? -5.888 -10.857 -7.725 1.00 94.19 84 LEU A C 1
ATOM 697 O O . LEU A 1 84 ? -5.211 -11.662 -7.096 1.00 94.19 84 LEU A O 1
ATOM 701 N N . ASN A 1 85 ? -7.172 -10.639 -7.437 1.00 94.75 85 ASN A N 1
ATOM 702 C CA . ASN A 1 85 ? -7.924 -11.376 -6.421 1.00 94.75 85 ASN A CA 1
ATOM 703 C C . ASN A 1 85 ? -8.086 -12.871 -6.751 1.00 94.75 85 ASN A C 1
ATOM 705 O O . ASN A 1 85 ? -8.326 -13.667 -5.846 1.00 94.75 85 ASN A O 1
ATOM 709 N N . LYS A 1 86 ? -8.004 -13.268 -8.025 1.00 93.44 86 LYS A N 1
ATOM 710 C CA . LYS A 1 86 ? -8.187 -14.663 -8.466 1.00 93.44 86 LYS A CA 1
ATOM 711 C C . LYS A 1 86 ? -6.869 -15.427 -8.634 1.00 93.44 86 LYS A C 1
ATOM 713 O O . LYS A 1 86 ? -6.925 -16.640 -8.844 1.00 93.44 86 LYS A O 1
ATOM 718 N N . MET A 1 87 ? -5.726 -14.737 -8.582 1.00 88.50 87 MET A N 1
ATOM 719 C CA . MET A 1 87 ? -4.376 -15.316 -8.679 1.00 88.50 87 MET A CA 1
ATOM 720 C C . MET A 1 87 ? -3.891 -15.865 -7.336 1.00 88.50 87 MET A C 1
ATOM 722 O O . MET A 1 87 ? -3.201 -16.908 -7.372 1.00 88.50 87 MET A O 1
#

Sequence (87 aa):
KAPIMLWIYSPHWAPAKYKGEWVEFPEYTPECYTDPKWGTNPDAKYDCGKPHGEIWKYAWGGMKEKWPVAYKVAKAYTIDTDELNKM